Protein AF-A0A9E3AGA2-F1 (afdb_monomer)

Radius of gyration: 18.13 Å; Cα contacts (8 Å, |Δi|>4): 116; chains: 1; bounding box: 44×24×53 Å

pLDDT: mean 88.65, std 6.82, range [56.53, 96.62]

Structure (mmCIF, N/CA/C/O backbone):
data_AF-A0A9E3AGA2-F1
#
_entry.id   AF-A0A9E3AGA2-F1
#
loop_
_atom_site.group_PDB
_atom_site.id
_atom_site.type_symbol
_atom_site.label_atom_id
_atom_site.label_alt_id
_atom_site.label_comp_id
_atom_site.label_asym_id
_atom_site.label_entity_id
_atom_site.label_seq_id
_atom_site.pdbx_PDB_ins_code
_atom_site.Cartn_x
_atom_site.Cartn_y
_atom_site.Cartn_z
_atom_site.occupancy
_atom_site.B_iso_or_equiv
_atom_site.auth_seq_id
_atom_site.auth_comp_id
_atom_site.auth_asym_id
_atom_site.auth_atom_id
_atom_site.pdbx_PDB_model_num
ATOM 1 N N . MET A 1 1 ? -9.649 8.937 18.825 1.00 67.31 1 MET A N 1
ATOM 2 C CA . MET A 1 1 ? -11.057 8.967 18.354 1.00 67.31 1 MET A CA 1
ATOM 3 C C . MET A 1 1 ? -11.737 7.613 18.485 1.00 67.31 1 MET A C 1
ATOM 5 O O . MET A 1 1 ? -12.752 7.559 19.159 1.00 67.31 1 MET A O 1
ATOM 9 N N . LEU A 1 2 ? -11.178 6.536 17.920 1.00 73.56 2 LEU A N 1
ATOM 10 C CA . LEU A 1 2 ? -11.783 5.196 17.994 1.00 73.56 2 LEU A CA 1
ATOM 11 C C . LEU A 1 2 ? -11.930 4.683 19.445 1.00 73.56 2 LEU A C 1
ATOM 13 O O . LEU A 1 2 ? -12.992 4.211 19.816 1.00 73.56 2 LEU A O 1
ATOM 17 N N . LEU A 1 3 ? -10.921 4.927 20.294 1.00 72.75 3 LEU A N 1
ATOM 18 C CA . LEU A 1 3 ? -10.964 4.672 21.746 1.00 72.75 3 LEU A CA 1
ATOM 19 C C . LEU A 1 3 ? -12.011 5.507 22.512 1.00 72.75 3 LEU A C 1
ATOM 21 O O . LEU A 1 3 ? -12.478 5.087 23.559 1.00 72.75 3 LEU A O 1
ATOM 25 N N . LEU A 1 4 ? -12.362 6.699 22.013 1.00 72.25 4 LEU A N 1
ATOM 26 C CA . LEU A 1 4 ? -13.259 7.648 22.694 1.00 72.25 4 LEU A CA 1
ATOM 27 C C . LEU A 1 4 ? -14.731 7.465 22.295 1.00 72.25 4 LEU A C 1
ATOM 29 O O . LEU A 1 4 ? -15.614 7.966 22.984 1.00 72.25 4 LEU A O 1
ATOM 33 N N . ARG A 1 5 ? -14.998 6.822 21.149 1.00 75.88 5 ARG A N 1
ATOM 34 C CA . ARG A 1 5 ? -16.344 6.588 20.597 1.00 75.88 5 ARG A CA 1
ATOM 35 C C . ARG A 1 5 ? -16.412 5.217 19.907 1.00 75.88 5 ARG A C 1
ATOM 37 O O . ARG A 1 5 ? -16.470 5.171 18.672 1.00 75.88 5 ARG A O 1
ATOM 44 N N . PRO A 1 6 ? -16.393 4.114 20.676 1.00 72.00 6 PRO A N 1
ATOM 45 C CA . PRO A 1 6 ? -16.449 2.758 20.125 1.00 72.00 6 PRO A CA 1
ATOM 46 C C . PRO A 1 6 ? -17.715 2.514 19.287 1.00 72.00 6 PRO A C 1
ATOM 48 O O . PRO A 1 6 ? -17.651 1.814 18.279 1.00 72.00 6 PRO A O 1
ATOM 51 N N . ASP A 1 7 ? -18.822 3.192 19.603 1.00 75.00 7 ASP A N 1
ATOM 52 C CA . ASP A 1 7 ? -20.109 3.081 18.893 1.00 75.00 7 ASP A CA 1
ATOM 53 C C . ASP A 1 7 ? -20.025 3.473 17.407 1.00 75.00 7 ASP A C 1
ATOM 55 O O . ASP A 1 7 ? -20.846 3.060 16.591 1.00 75.00 7 ASP A O 1
ATOM 59 N N . ARG A 1 8 ? -19.018 4.276 17.028 1.00 80.94 8 ARG A N 1
ATOM 60 C CA . ARG A 1 8 ? -18.773 4.706 15.638 1.00 80.94 8 ARG A CA 1
ATOM 61 C C . ARG A 1 8 ? -17.582 4.002 14.986 1.00 80.94 8 ARG A C 1
ATOM 63 O O . ARG A 1 8 ? -17.116 4.448 13.935 1.00 80.94 8 ARG A O 1
ATOM 70 N N . SER A 1 9 ? -17.082 2.919 15.583 1.00 78.81 9 SER A N 1
ATOM 71 C CA . SER A 1 9 ? -15.885 2.203 15.120 1.00 78.81 9 SER A CA 1
ATOM 72 C C . SER A 1 9 ? -15.982 1.766 13.651 1.00 78.81 9 SER A C 1
ATOM 74 O O . SER A 1 9 ? -15.051 2.003 12.877 1.00 78.81 9 SER A O 1
ATOM 76 N N . PHE A 1 10 ? -17.134 1.239 13.220 1.00 79.56 10 PHE A N 1
ATOM 77 C CA . PHE A 1 10 ? -17.350 0.827 11.828 1.00 79.56 10 PHE A CA 1
ATOM 78 C C . PHE A 1 10 ? -17.287 1.997 10.839 1.00 79.56 10 PHE A C 1
ATOM 80 O O . PHE A 1 10 ? -16.566 1.922 9.844 1.00 79.56 10 PHE A O 1
ATOM 87 N N . SER A 1 11 ? -17.981 3.104 11.119 1.00 85.62 11 SER A N 1
ATOM 88 C CA . SER A 1 11 ? -17.980 4.277 10.234 1.00 85.62 11 SER A CA 1
ATOM 89 C C . SER A 1 11 ? -16.599 4.928 10.150 1.00 85.62 11 SER A C 1
ATOM 91 O O . SER A 1 11 ? -16.165 5.313 9.066 1.00 85.62 11 SER A O 1
ATOM 93 N N . LEU A 1 12 ? -15.880 5.021 11.274 1.00 87.12 12 LEU A N 1
ATOM 94 C CA . LEU A 1 12 ? -14.517 5.560 11.301 1.00 87.12 12 LEU A CA 1
ATOM 95 C C . LEU A 1 12 ? -13.548 4.672 10.513 1.00 87.12 12 LEU A C 1
ATOM 97 O O . LEU A 1 12 ? -12.766 5.184 9.714 1.00 87.12 12 LEU A O 1
ATOM 101 N N . THR A 1 13 ? -13.642 3.351 10.685 1.00 87.94 13 THR A N 1
ATOM 102 C CA . THR A 1 13 ? -12.850 2.378 9.919 1.00 87.94 13 THR A CA 1
ATOM 103 C C . THR A 1 13 ? -13.102 2.520 8.421 1.00 87.94 13 THR A C 1
ATOM 105 O O . THR A 1 13 ? -12.146 2.626 7.655 1.00 87.94 13 THR A O 1
A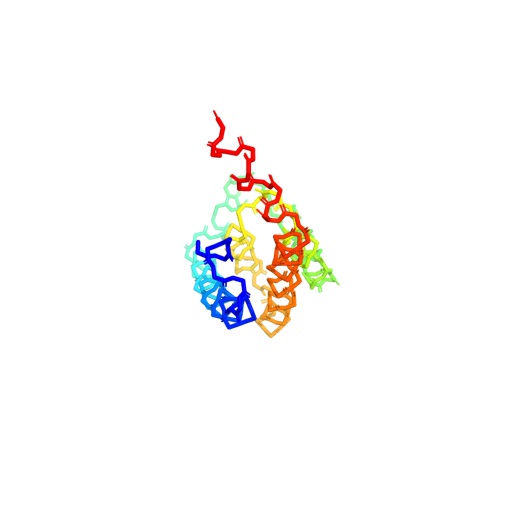TOM 108 N N . ALA A 1 14 ? -14.366 2.614 7.998 1.00 88.94 14 ALA A N 1
ATOM 109 C CA . ALA A 1 14 ? -14.724 2.782 6.591 1.00 88.94 14 ALA A CA 1
ATOM 110 C C . ALA A 1 14 ? -14.146 4.076 5.988 1.00 88.94 14 ALA A C 1
ATOM 112 O O . ALA A 1 14 ? -13.529 4.040 4.923 1.00 88.94 14 ALA A O 1
ATOM 113 N N . ILE A 1 15 ? -14.267 5.209 6.690 1.00 91.81 15 ILE A N 1
ATOM 114 C CA . ILE A 1 15 ? -13.694 6.490 6.244 1.00 91.81 15 ILE A CA 1
ATOM 115 C C . ILE A 1 15 ? -12.168 6.385 6.121 1.00 91.81 15 ILE A C 1
ATOM 117 O O . ILE A 1 15 ? -11.598 6.831 5.124 1.00 91.81 15 ILE A O 1
ATOM 121 N N . CYS A 1 16 ? -11.499 5.763 7.097 1.00 91.38 16 CYS A N 1
ATOM 122 C CA . CYS A 1 16 ? -10.053 5.550 7.054 1.00 91.38 16 CYS A CA 1
ATOM 123 C C . CYS A 1 16 ? -9.629 4.670 5.876 1.00 91.38 16 CYS A C 1
ATOM 125 O O . CYS A 1 16 ? -8.631 4.983 5.226 1.00 91.38 16 CYS A O 1
ATOM 127 N N . VAL A 1 17 ? -10.372 3.602 5.576 1.00 93.12 17 VAL A N 1
ATOM 128 C CA . VAL A 1 17 ? -10.105 2.738 4.419 1.00 93.12 17 VAL A CA 1
ATOM 129 C C . VAL A 1 17 ? -10.206 3.534 3.126 1.00 93.12 17 VAL A C 1
ATOM 131 O O . VAL A 1 17 ? -9.266 3.497 2.331 1.00 93.12 17 VAL A O 1
ATOM 134 N N . VAL A 1 18 ? -11.289 4.291 2.934 1.00 94.56 18 VAL A N 1
ATOM 135 C CA . VAL A 1 18 ? -11.497 5.091 1.717 1.00 94.56 18 VAL A CA 1
ATOM 136 C C . VAL A 1 18 ? -10.407 6.150 1.583 1.00 94.56 18 VAL A C 1
ATOM 138 O O . VAL A 1 18 ? -9.676 6.150 0.596 1.00 94.56 18 VAL A O 1
ATOM 141 N N . ALA A 1 19 ? -10.213 6.993 2.600 1.00 94.00 19 ALA A N 1
ATOM 142 C CA . ALA A 1 19 ? -9.211 8.057 2.564 1.00 94.00 19 ALA A CA 1
ATOM 143 C C . ALA A 1 19 ? -7.788 7.508 2.359 1.00 94.00 19 ALA A C 1
ATOM 145 O O . ALA A 1 19 ? -7.002 8.051 1.579 1.00 94.00 19 ALA A O 1
ATOM 146 N N . SER A 1 20 ? -7.453 6.398 3.025 1.00 93.88 20 SER A N 1
ATOM 147 C CA . SER A 1 20 ? -6.148 5.757 2.878 1.00 93.88 20 SER A CA 1
ATOM 148 C C . SER A 1 20 ? -5.953 5.139 1.497 1.00 93.88 20 SER A C 1
ATOM 150 O O . SER A 1 20 ? -4.835 5.194 0.987 1.00 93.88 20 SER A O 1
ATOM 152 N N . SER A 1 21 ? -6.989 4.530 0.919 1.00 94.38 21 SER A N 1
ATOM 153 C CA . SER A 1 21 ? -6.910 3.895 -0.402 1.00 94.38 21 SER A CA 1
ATOM 154 C C . SER A 1 21 ? -6.794 4.951 -1.497 1.00 94.38 21 SER A C 1
ATOM 156 O O . SER A 1 21 ? -5.932 4.835 -2.363 1.00 94.38 21 SER A O 1
ATOM 158 N N . THR A 1 22 ? -7.547 6.050 -1.397 1.00 95.44 22 THR A N 1
ATOM 159 C CA . THR A 1 22 ? -7.412 7.196 -2.308 1.00 95.44 22 THR A CA 1
ATOM 160 C C . THR A 1 22 ? -6.007 7.796 -2.247 1.00 95.44 22 THR A C 1
ATOM 162 O O . THR A 1 22 ? -5.384 8.024 -3.281 1.00 95.44 22 THR A O 1
ATOM 165 N N . GLY A 1 23 ? -5.447 7.980 -1.047 1.00 94.25 23 GLY A N 1
ATOM 166 C CA . GLY A 1 23 ? -4.066 8.450 -0.902 1.00 94.25 23 GLY A CA 1
ATOM 167 C C . GLY A 1 23 ? -3.023 7.490 -1.493 1.00 94.25 23 GLY A C 1
ATOM 168 O O . GLY A 1 23 ? -1.980 7.932 -1.970 1.00 94.25 23 GLY A O 1
ATOM 169 N N . ALA A 1 24 ? -3.294 6.183 -1.494 1.00 94.88 24 ALA A N 1
ATOM 1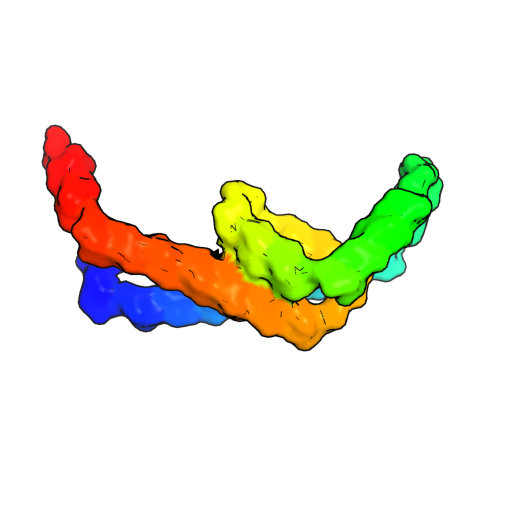70 C CA . ALA A 1 24 ? -2.422 5.196 -2.122 1.00 94.88 24 ALA A CA 1
ATOM 171 C C . ALA A 1 24 ? -2.481 5.254 -3.653 1.00 94.88 24 ALA A C 1
ATOM 173 O O . ALA A 1 24 ? -1.439 5.147 -4.290 1.00 94.88 24 ALA A O 1
ATOM 174 N N . LEU A 1 25 ? -3.656 5.501 -4.241 1.00 96.25 25 LEU A N 1
ATOM 175 C CA . LEU A 1 25 ? -3.789 5.736 -5.684 1.00 96.25 25 LEU A CA 1
ATOM 176 C C . LEU A 1 25 ? -2.993 6.968 -6.130 1.00 96.25 25 LEU A C 1
ATOM 178 O O . LEU A 1 25 ? -2.314 6.927 -7.154 1.00 96.25 25 LEU A O 1
ATOM 182 N N . VAL A 1 26 ? -3.001 8.035 -5.326 1.00 96.62 26 VAL A N 1
ATOM 183 C CA . VAL A 1 26 ? -2.149 9.209 -5.572 1.00 96.62 26 VAL A CA 1
ATOM 184 C C . VAL A 1 26 ? -0.666 8.827 -5.514 1.00 96.62 26 VAL A C 1
ATOM 186 O O . VAL A 1 26 ? 0.094 9.190 -6.407 1.00 96.62 26 VAL A O 1
ATOM 189 N N . GLY A 1 27 ? -0.251 8.047 -4.510 1.00 95.62 27 GLY A N 1
ATOM 190 C CA . GLY A 1 27 ? 1.122 7.539 -4.408 1.00 95.62 27 GLY A CA 1
ATOM 191 C C . GLY A 1 27 ? 1.547 6.688 -5.610 1.00 95.62 27 GLY A C 1
ATOM 192 O O . GLY A 1 27 ? 2.641 6.881 -6.135 1.00 95.62 27 GLY A O 1
ATOM 193 N N . TYR A 1 28 ? 0.665 5.805 -6.085 1.00 96.44 28 TYR A N 1
ATOM 194 C CA . TYR A 1 28 ? 0.871 5.031 -7.311 1.00 96.44 28 TYR A CA 1
ATOM 195 C C . TYR A 1 28 ? 1.091 5.953 -8.515 1.00 96.44 28 TYR A C 1
ATOM 197 O O . TYR A 1 28 ? 2.061 5.785 -9.253 1.00 96.44 28 TYR A O 1
ATOM 205 N N . GLY A 1 29 ? 0.242 6.973 -8.679 1.00 95.50 29 GLY A N 1
ATOM 206 C CA . GLY A 1 29 ? 0.379 7.953 -9.757 1.00 95.50 29 GLY A CA 1
ATOM 207 C C . GLY A 1 29 ? 1.723 8.684 -9.721 1.00 95.50 29 GLY A C 1
ATOM 208 O O . GLY A 1 29 ? 2.386 8.798 -10.750 1.00 95.50 29 GLY A O 1
ATOM 209 N N . ILE A 1 30 ? 2.171 9.103 -8.532 1.00 95.25 30 ILE A N 1
ATOM 210 C CA . ILE A 1 30 ? 3.485 9.739 -8.348 1.00 95.25 30 ILE A CA 1
ATOM 211 C C . ILE A 1 30 ? 4.609 8.800 -8.797 1.00 95.25 30 ILE A C 1
ATOM 213 O O . ILE A 1 30 ? 5.485 9.217 -9.551 1.00 95.25 30 ILE A O 1
ATOM 217 N N . GLY A 1 31 ? 4.580 7.535 -8.369 1.00 94.25 31 GLY A N 1
ATOM 218 C CA . GLY A 1 31 ? 5.589 6.550 -8.761 1.00 94.25 31 GLY A CA 1
ATOM 219 C C . GLY A 1 31 ? 5.615 6.289 -10.265 1.00 94.25 31 GLY A C 1
ATOM 220 O O . GLY A 1 31 ? 6.688 6.222 -10.861 1.00 94.25 31 GLY A O 1
ATOM 221 N N . HIS A 1 32 ? 4.440 6.205 -10.887 1.00 94.31 32 HIS A N 1
ATOM 222 C CA . HIS A 1 32 ? 4.314 5.968 -12.321 1.00 94.31 32 HIS A CA 1
ATOM 223 C C . HIS A 1 32 ? 4.872 7.134 -13.152 1.00 94.31 32 HIS A C 1
ATOM 225 O O . HIS A 1 32 ? 5.660 6.924 -14.074 1.00 94.31 32 HIS A O 1
ATOM 231 N N . VAL A 1 33 ? 4.537 8.375 -12.781 1.00 93.94 33 VAL A N 1
ATOM 232 C CA . VAL A 1 33 ? 5.066 9.580 -13.445 1.00 93.94 33 VAL A CA 1
ATOM 233 C C . VAL A 1 33 ? 6.572 9.724 -13.216 1.00 93.94 33 VAL A C 1
ATOM 235 O O . VAL A 1 33 ? 7.312 10.020 -14.152 1.00 93.94 33 VAL A O 1
ATOM 238 N N . ALA A 1 34 ? 7.048 9.479 -11.992 1.00 91.56 34 ALA A N 1
ATOM 239 C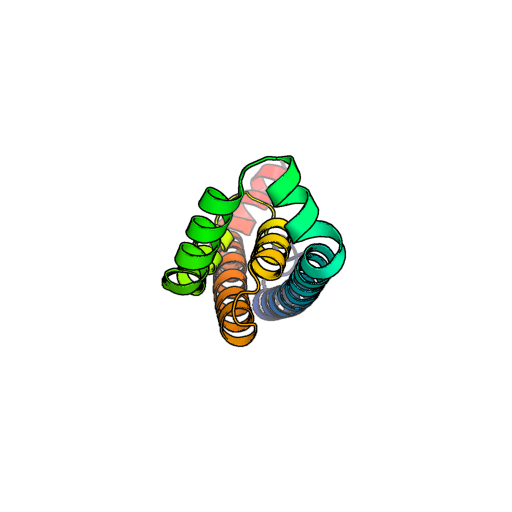 CA . ALA A 1 34 ? 8.473 9.534 -11.676 1.00 91.56 34 ALA A CA 1
ATOM 240 C C . ALA A 1 34 ? 9.279 8.503 -12.480 1.00 91.56 34 ALA A C 1
ATOM 242 O O . ALA A 1 34 ? 10.374 8.815 -12.952 1.00 91.56 34 ALA A O 1
ATOM 243 N N . TRP A 1 35 ? 8.726 7.301 -12.681 1.00 91.38 35 TRP A N 1
ATOM 244 C CA . TRP A 1 35 ? 9.346 6.282 -13.522 1.00 91.38 35 TRP A CA 1
ATOM 245 C C . TRP A 1 35 ? 9.470 6.737 -14.977 1.00 91.38 35 TRP A C 1
ATOM 247 O O . TRP A 1 35 ? 10.559 6.652 -15.539 1.00 91.38 35 TRP A O 1
ATOM 257 N N . ALA A 1 36 ? 8.402 7.288 -15.558 1.00 87.56 36 ALA A N 1
ATOM 258 C CA . ALA A 1 36 ? 8.425 7.792 -16.931 1.00 87.56 36 ALA A CA 1
ATOM 259 C C . ALA A 1 36 ? 9.421 8.953 -17.132 1.00 87.56 36 ALA A C 1
ATOM 261 O O . ALA A 1 36 ? 10.005 9.085 -18.203 1.00 87.56 36 ALA A O 1
ATOM 262 N N . ALA A 1 37 ? 9.629 9.792 -16.113 1.00 88.56 37 ALA A N 1
ATOM 263 C CA . ALA A 1 37 ? 10.521 10.948 -16.208 1.00 88.56 37 ALA A CA 1
ATOM 264 C C . ALA A 1 37 ? 12.004 10.612 -15.959 1.00 88.56 37 ALA A C 1
ATOM 266 O O . ALA A 1 37 ? 12.883 11.161 -16.624 1.00 88.56 37 ALA A O 1
ATOM 267 N N . LEU A 1 38 ? 12.294 9.766 -14.964 1.00 87.88 38 LEU A N 1
ATOM 268 C CA . LEU A 1 38 ? 13.653 9.570 -14.430 1.00 87.88 38 LEU A CA 1
ATOM 269 C C . LEU A 1 38 ? 14.032 8.098 -14.219 1.00 87.88 38 LEU A C 1
ATOM 271 O O . LEU A 1 38 ? 15.201 7.804 -13.980 1.00 87.88 38 LEU A O 1
ATOM 275 N N . GLY A 1 39 ? 13.069 7.181 -14.279 1.00 83.56 39 GLY A N 1
ATOM 276 C CA . GLY A 1 39 ? 13.223 5.796 -13.841 1.00 83.56 39 GLY A CA 1
ATOM 277 C C . GLY A 1 39 ? 14.286 5.015 -14.602 1.00 83.56 39 GLY A C 1
ATOM 278 O O . GLY A 1 39 ? 15.211 4.486 -13.988 1.00 83.56 39 GLY A O 1
ATOM 279 N N . GLU A 1 40 ? 14.184 4.994 -15.932 1.00 82.50 40 GLU A N 1
ATOM 280 C CA . GLU A 1 40 ? 15.123 4.265 -16.798 1.00 82.50 40 GLU A CA 1
ATOM 281 C C . GLU A 1 40 ? 16.552 4.793 -16.637 1.00 82.50 40 GLU A C 1
ATOM 283 O O . GLU A 1 40 ? 17.466 4.030 -16.333 1.00 82.50 40 GLU A O 1
ATOM 288 N N . ARG A 1 41 ? 16.723 6.121 -16.685 1.00 84.94 41 ARG A N 1
ATOM 289 C CA . ARG A 1 41 ? 18.029 6.776 -16.511 1.00 84.94 41 ARG A CA 1
ATOM 290 C C . ARG A 1 41 ? 18.668 6.462 -15.160 1.00 84.94 41 ARG A C 1
ATOM 292 O O . ARG A 1 41 ? 19.870 6.229 -15.098 1.00 84.94 41 ARG A O 1
ATOM 299 N N . LEU A 1 42 ? 17.887 6.457 -14.077 1.00 86.25 42 LEU A N 1
ATOM 300 C CA . LEU A 1 42 ? 18.398 6.133 -12.744 1.00 86.25 42 LEU A CA 1
ATOM 301 C C . LEU A 1 42 ? 18.841 4.670 -12.665 1.00 86.25 42 LEU A C 1
ATOM 303 O O . LEU A 1 42 ? 19.941 4.386 -12.199 1.00 86.25 42 LEU A O 1
ATOM 307 N N . VAL A 1 43 ? 18.017 3.736 -13.133 1.00 86.75 43 VAL A N 1
ATOM 308 C CA . VAL A 1 43 ? 18.333 2.303 -13.047 1.00 86.75 43 VAL A CA 1
ATOM 309 C C . VAL A 1 43 ? 19.552 1.938 -13.900 1.00 86.75 43 VAL A C 1
ATOM 311 O O . VAL A 1 43 ? 20.386 1.145 -13.453 1.00 86.75 43 VAL A O 1
ATOM 314 N N . GLU A 1 44 ? 19.696 2.556 -15.072 1.00 85.31 44 GLU A N 1
ATOM 315 C CA . GLU A 1 44 ? 20.878 2.419 -15.927 1.00 85.31 44 GLU A CA 1
ATOM 316 C C . GLU A 1 44 ? 22.128 3.024 -15.281 1.00 85.31 44 GLU A C 1
ATOM 318 O O . GLU A 1 44 ? 23.161 2.357 -15.225 1.00 85.31 44 GLU A O 1
ATOM 323 N N . MET A 1 45 ? 22.039 4.236 -14.715 1.00 87.94 45 MET A N 1
ATOM 324 C CA . MET A 1 45 ? 23.167 4.872 -14.018 1.00 87.94 45 MET A CA 1
ATOM 325 C C . MET A 1 45 ? 23.699 4.034 -12.850 1.00 87.94 45 MET A C 1
ATOM 327 O O . MET A 1 45 ? 24.906 3.994 -12.624 1.00 87.94 45 MET A O 1
ATOM 331 N N . TYR A 1 46 ? 22.814 3.368 -12.106 1.00 87.06 46 TYR A N 1
ATOM 332 C CA . TYR A 1 46 ? 23.202 2.490 -10.999 1.00 87.06 46 TYR A CA 1
ATOM 333 C C . TYR A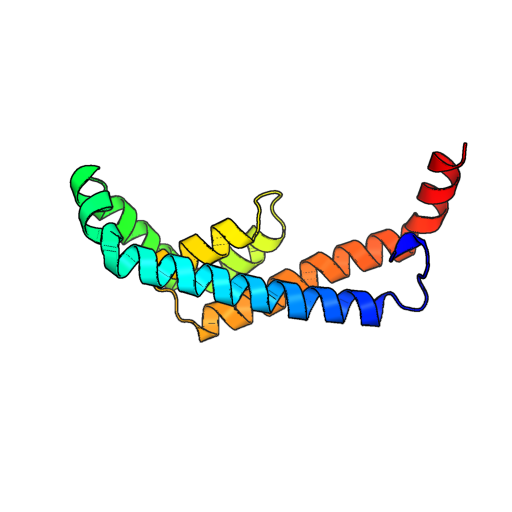 1 46 ? 23.594 1.069 -11.450 1.00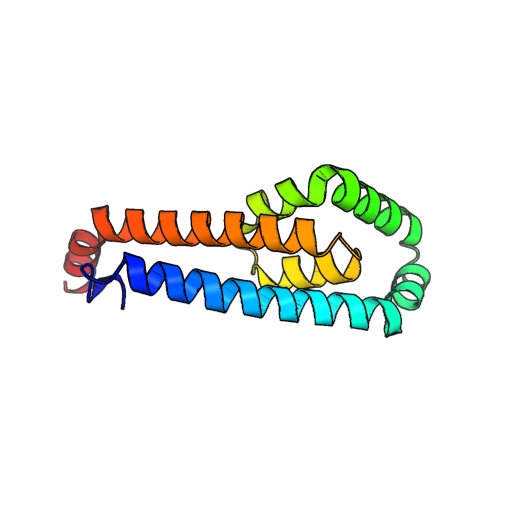 87.06 46 TYR A C 1
ATOM 335 O O . TYR A 1 46 ? 24.011 0.265 -10.613 1.00 87.06 46 TYR A O 1
ATOM 343 N N . GLY A 1 47 ? 23.459 0.738 -12.741 1.00 87.38 47 GLY A N 1
ATOM 344 C CA . GLY A 1 47 ? 23.754 -0.593 -13.278 1.00 87.38 47 GLY A CA 1
ATOM 345 C C . GLY A 1 47 ? 22.843 -1.695 -12.723 1.00 87.38 47 GLY A C 1
ATOM 346 O O . GLY A 1 47 ? 23.275 -2.834 -12.580 1.00 87.38 47 GLY A O 1
ATOM 347 N N . GLN A 1 48 ? 21.600 -1.362 -12.352 1.00 88.31 48 GLN A N 1
ATOM 348 C CA . GLN A 1 48 ? 20.658 -2.274 -11.678 1.00 88.31 48 GLN A CA 1
ATOM 349 C C . GLN A 1 48 ? 19.488 -2.725 -12.566 1.00 88.31 48 GLN A C 1
ATOM 351 O O . GLN A 1 48 ? 18.461 -3.175 -12.054 1.00 88.31 48 GLN A O 1
ATOM 356 N N . ALA A 1 49 ? 19.630 -2.621 -13.890 1.00 86.44 49 ALA A N 1
ATOM 357 C CA . ALA A 1 49 ? 18.584 -2.974 -14.853 1.00 86.44 49 ALA A CA 1
ATOM 358 C C . ALA A 1 49 ? 18.051 -4.403 -14.658 1.00 86.44 49 ALA A C 1
ATOM 360 O O . ALA A 1 49 ? 16.839 -4.601 -14.568 1.00 86.44 49 ALA A O 1
ATOM 361 N N . ASP A 1 50 ? 18.941 -5.380 -14.474 1.00 88.38 50 ASP A N 1
ATOM 362 C CA . ASP A 1 50 ? 18.558 -6.786 -14.289 1.00 88.38 50 ASP A CA 1
ATOM 363 C C . ASP A 1 50 ? 17.776 -7.021 -12.990 1.00 88.38 50 ASP A C 1
ATOM 365 O O . ASP A 1 50 ? 16.785 -7.755 -12.958 1.00 88.38 50 ASP A O 1
ATOM 369 N N . ASN A 1 51 ? 18.191 -6.369 -11.900 1.00 88.75 51 ASN A N 1
ATOM 370 C CA . ASN A 1 51 ? 17.501 -6.472 -10.615 1.00 88.75 51 ASN A CA 1
ATOM 371 C C . ASN A 1 51 ? 16.127 -5.798 -10.661 1.00 88.75 51 ASN A C 1
ATOM 373 O O . ASN A 1 51 ? 15.176 -6.296 -10.054 1.00 88.75 51 ASN A O 1
ATOM 377 N N . PHE A 1 52 ? 15.993 -4.713 -11.423 1.00 88.94 52 PHE A N 1
ATOM 378 C CA . PHE A 1 52 ? 14.705 -4.072 -11.649 1.00 88.94 52 PHE A CA 1
ATOM 379 C C . PHE A 1 52 ? 13.762 -4.934 -12.503 1.00 88.94 52 PHE A C 1
ATOM 381 O O . PHE A 1 52 ? 12.578 -5.044 -12.183 1.00 88.94 52 PHE A O 1
ATOM 388 N N . LEU A 1 53 ? 14.278 -5.605 -13.536 1.00 89.25 53 LEU A N 1
ATOM 389 C CA . LEU A 1 53 ? 13.527 -6.581 -14.336 1.00 89.25 53 LEU A CA 1
ATOM 390 C C . LEU A 1 53 ? 12.986 -7.728 -13.475 1.00 89.25 53 LEU A C 1
ATOM 392 O O . LEU A 1 53 ? 11.795 -8.032 -13.536 1.00 89.25 53 LEU A O 1
ATOM 396 N N . ARG A 1 54 ? 13.825 -8.302 -12.604 1.00 91.88 54 ARG A N 1
ATOM 397 C CA . ARG A 1 54 ? 13.392 -9.322 -11.631 1.00 91.88 54 ARG A CA 1
ATOM 398 C C . ARG A 1 54 ? 12.326 -8.795 -10.676 1.00 91.88 54 ARG A C 1
ATOM 400 O O . ARG A 1 54 ? 11.365 -9.499 -10.378 1.00 91.88 54 ARG A O 1
ATOM 407 N N . TYR A 1 55 ? 12.480 -7.561 -10.196 1.00 89.31 55 TYR A N 1
ATOM 408 C CA . TYR A 1 55 ? 11.470 -6.921 -9.357 1.00 89.31 55 TYR A CA 1
ATOM 409 C C . TYR A 1 55 ? 10.135 -6.768 -10.096 1.00 89.31 55 TYR A C 1
ATOM 411 O O . TYR A 1 55 ? 9.093 -7.085 -9.524 1.00 89.31 55 TYR A O 1
ATOM 419 N N . ARG A 1 56 ? 10.149 -6.346 -11.367 1.00 90.81 56 ARG A N 1
ATOM 420 C CA . ARG A 1 56 ? 8.933 -6.257 -12.185 1.00 90.81 56 ARG A CA 1
ATOM 421 C C . ARG A 1 56 ? 8.257 -7.609 -12.378 1.00 90.81 56 ARG A C 1
ATOM 423 O O . ARG A 1 56 ? 7.059 -7.685 -12.144 1.00 90.81 56 ARG A O 1
ATOM 430 N N . GLN A 1 57 ? 9.014 -8.658 -12.698 1.00 93.19 57 GLN A N 1
ATOM 431 C CA . GLN A 1 57 ? 8.477 -10.021 -12.805 1.00 93.19 57 GLN A CA 1
ATOM 432 C C . GLN A 1 57 ? 7.826 -10.476 -11.492 1.00 93.19 57 GLN A C 1
ATOM 434 O O . GLN A 1 57 ? 6.701 -10.960 -11.482 1.00 93.19 57 GLN A O 1
ATOM 439 N N . LEU A 1 58 ? 8.480 -10.224 -10.354 1.00 92.81 58 LEU A N 1
ATOM 440 C CA . LEU A 1 58 ? 7.918 -10.554 -9.044 1.00 92.81 58 LEU A CA 1
ATOM 441 C C . LEU A 1 58 ? 6.599 -9.808 -8.773 1.00 92.81 58 LEU A C 1
ATOM 443 O O . LEU A 1 58 ? 5.675 -10.367 -8.185 1.00 92.81 58 LEU A O 1
ATOM 447 N N . VAL A 1 59 ? 6.508 -8.538 -9.169 1.00 91.31 59 VAL A N 1
ATOM 448 C CA . VAL A 1 59 ? 5.283 -7.738 -9.027 1.00 91.31 59 VAL A CA 1
ATOM 449 C C . VAL A 1 59 ? 4.193 -8.197 -9.998 1.00 91.31 59 VAL A C 1
ATOM 451 O O . VAL A 1 59 ? 3.017 -8.142 -9.647 1.00 91.31 59 VAL A O 1
ATOM 454 N N . GLU A 1 60 ? 4.558 -8.666 -11.185 1.00 91.06 60 GLU A N 1
ATOM 455 C CA . GLU A 1 60 ? 3.623 -9.221 -12.163 1.00 91.06 60 GLU A CA 1
ATOM 456 C C . GLU A 1 60 ? 3.005 -10.533 -11.658 1.00 91.06 60 GLU A C 1
ATOM 458 O O . GLU A 1 60 ? 1.780 -10.661 -11.631 1.00 91.06 60 GLU A O 1
ATOM 463 N N . ASP A 1 61 ? 3.832 -11.437 -11.132 1.00 92.06 61 ASP A N 1
ATOM 464 C CA . ASP A 1 61 ? 3.395 -12.747 -10.639 1.00 92.06 61 ASP A CA 1
ATOM 465 C C . ASP A 1 61 ? 2.693 -12.667 -9.271 1.00 92.06 61 ASP A C 1
ATOM 467 O O . ASP A 1 61 ? 1.668 -13.311 -9.030 1.00 92.06 61 ASP A O 1
ATOM 471 N N . TRP A 1 62 ? 3.242 -11.874 -8.344 1.00 93.56 62 TRP A N 1
ATOM 472 C CA . TRP A 1 62 ? 2.860 -11.885 -6.925 1.00 93.56 62 TRP A CA 1
ATOM 473 C C . TRP A 1 62 ? 2.368 -10.538 -6.394 1.00 93.56 62 TRP A C 1
ATOM 475 O O . TRP A 1 62 ? 2.094 -10.420 -5.196 1.00 93.56 62 TRP A O 1
ATOM 485 N N . GLY A 1 63 ? 2.224 -9.512 -7.236 1.00 89.56 63 GLY A N 1
ATOM 486 C CA . GLY A 1 63 ? 1.968 -8.136 -6.795 1.00 89.56 63 GLY A CA 1
ATOM 487 C C . GLY A 1 63 ? 0.771 -7.984 -5.855 1.00 89.56 63 GLY A C 1
ATOM 488 O O . GLY A 1 63 ? 0.856 -7.250 -4.869 1.00 89.56 63 GLY A O 1
ATOM 489 N N . LEU A 1 64 ? -0.320 -8.721 -6.099 1.00 92.25 64 LEU A N 1
ATOM 490 C CA . LEU A 1 64 ? -1.497 -8.721 -5.222 1.00 92.25 64 LEU A CA 1
ATOM 491 C C . LEU A 1 64 ? -1.139 -9.169 -3.798 1.00 92.25 64 LEU A C 1
ATOM 493 O O . LEU A 1 64 ? -1.428 -8.470 -2.825 1.00 92.25 64 LEU A O 1
ATOM 497 N N . TRP A 1 65 ? -0.466 -10.313 -3.678 1.00 93.19 65 TRP A N 1
ATOM 498 C CA . TRP A 1 65 ? -0.069 -10.888 -2.394 1.00 93.19 65 TRP A CA 1
ATOM 499 C C . TRP A 1 65 ? 0.984 -10.041 -1.690 1.00 93.19 65 TRP A C 1
ATOM 501 O O . TRP A 1 65 ? 0.905 -9.850 -0.476 1.00 93.19 65 TRP A O 1
ATOM 511 N N . ILE A 1 66 ? 1.926 -9.472 -2.448 1.00 92.38 66 ILE A N 1
ATOM 512 C CA . ILE A 1 66 ? 2.958 -8.578 -1.918 1.00 92.38 66 ILE A CA 1
ATOM 513 C C . ILE A 1 66 ? 2.312 -7.360 -1.257 1.00 92.38 66 ILE A C 1
ATOM 515 O O . ILE A 1 66 ? 2.665 -7.030 -0.127 1.00 92.38 66 ILE A O 1
ATOM 519 N N . ILE A 1 67 ? 1.348 -6.709 -1.912 1.00 93.38 67 ILE A N 1
ATOM 520 C CA . ILE A 1 67 ? 0.680 -5.523 -1.355 1.00 93.38 67 ILE A CA 1
ATOM 521 C C . ILE A 1 67 ? -0.123 -5.873 -0.105 1.00 93.38 67 ILE A C 1
ATOM 523 O O . ILE A 1 67 ? -0.045 -5.150 0.894 1.00 93.38 67 ILE A O 1
ATOM 527 N N . ILE A 1 68 ? -0.863 -6.983 -0.130 1.00 92.19 68 ILE A N 1
ATOM 528 C CA . ILE A 1 68 ? -1.635 -7.430 1.034 1.00 92.19 68 ILE A CA 1
ATOM 529 C C . ILE A 1 68 ? -0.691 -7.722 2.204 1.00 92.19 68 ILE A C 1
ATOM 531 O O . ILE A 1 68 ? -0.868 -7.149 3.275 1.00 92.19 68 ILE A O 1
ATOM 535 N N . ALA A 1 69 ? 0.358 -8.522 2.004 1.00 92.19 69 ALA A N 1
ATOM 536 C CA . ALA A 1 69 ? 1.321 -8.853 3.054 1.00 92.19 69 ALA A CA 1
ATOM 537 C C . ALA A 1 69 ? 2.028 -7.603 3.600 1.00 92.19 69 ALA A C 1
ATOM 539 O O . ALA A 1 69 ? 2.141 -7.410 4.812 1.00 92.19 69 ALA A O 1
ATOM 540 N N . LYS A 1 70 ? 2.458 -6.702 2.711 1.00 90.12 70 LYS A N 1
ATOM 541 C CA . LYS A 1 70 ? 3.129 -5.456 3.094 1.00 90.12 70 LYS A CA 1
ATOM 542 C C . LYS A 1 70 ? 2.204 -4.480 3.822 1.00 90.12 70 LYS A C 1
ATOM 544 O O . LYS A 1 70 ? 2.703 -3.688 4.620 1.00 90.12 70 LYS A O 1
ATOM 549 N N . SER A 1 71 ? 0.886 -4.575 3.638 1.00 87.12 71 SER A N 1
ATOM 550 C CA . SER A 1 71 ? -0.096 -3.758 4.370 1.00 87.12 71 SER A CA 1
ATOM 551 C C . SER A 1 71 ? -0.075 -3.981 5.884 1.00 87.12 71 SER A C 1
ATOM 553 O O . SER A 1 71 ? -0.522 -3.097 6.613 1.00 87.12 71 SER A O 1
ATOM 555 N N . PHE A 1 72 ? 0.459 -5.116 6.349 1.00 87.75 72 PHE A N 1
ATOM 556 C CA . PHE A 1 72 ? 0.613 -5.441 7.773 1.00 87.75 72 PHE A CA 1
ATOM 557 C C . PHE A 1 72 ? 2.019 -5.175 8.317 1.00 87.75 72 PHE A C 1
ATOM 559 O O . PHE A 1 72 ? 2.258 -5.322 9.512 1.00 87.75 72 PHE A O 1
ATOM 566 N N . THR A 1 73 ? 2.968 -4.805 7.458 1.00 88.50 73 THR A N 1
ATOM 567 C CA . THR A 1 73 ? 4.330 -4.493 7.901 1.00 88.50 73 THR A CA 1
ATOM 568 C C . THR A 1 73 ? 4.395 -3.077 8.481 1.00 88.50 73 THR A C 1
ATOM 570 O O . THR A 1 73 ? 3.636 -2.211 8.047 1.00 88.50 73 THR A O 1
ATOM 573 N N . PRO A 1 74 ? 5.333 -2.785 9.403 1.00 82.75 74 PRO A N 1
ATOM 574 C CA . PRO A 1 74 ? 5.527 -1.436 9.951 1.00 82.75 74 PRO A CA 1
ATOM 575 C C . PRO A 1 74 ? 6.081 -0.426 8.924 1.00 82.75 74 PRO A C 1
ATOM 577 O O . PRO A 1 74 ? 6.367 0.720 9.265 1.00 82.75 74 PRO A O 1
ATOM 580 N N . ILE A 1 75 ? 6.244 -0.832 7.661 1.00 86.88 75 ILE A N 1
ATOM 581 C CA . ILE A 1 75 ? 6.700 0.028 6.571 1.00 86.88 75 ILE A CA 1
ATOM 582 C C . ILE A 1 75 ? 5.548 0.961 6.163 1.00 86.88 75 ILE A C 1
ATOM 584 O O . ILE A 1 75 ? 4.418 0.496 5.982 1.00 86.88 75 ILE A O 1
ATOM 588 N N . PRO A 1 76 ? 5.788 2.270 5.953 1.00 89.31 76 PRO A N 1
ATOM 589 C CA . PRO A 1 76 ? 4.720 3.173 5.550 1.00 89.31 76 PRO A CA 1
ATOM 590 C C . PRO A 1 76 ? 4.131 2.763 4.193 1.00 89.31 76 PRO A C 1
ATOM 592 O O . PRO A 1 76 ? 4.815 2.769 3.170 1.00 89.31 76 PRO A O 1
ATOM 595 N N . PHE A 1 77 ? 2.829 2.467 4.174 1.00 91.50 77 PHE A N 1
ATOM 596 C CA . PHE A 1 77 ? 2.126 1.921 3.004 1.00 91.50 77 PHE A CA 1
ATOM 597 C C . PHE A 1 77 ? 2.273 2.763 1.723 1.00 91.50 77 PHE A C 1
ATOM 599 O O . PHE A 1 77 ? 2.276 2.238 0.614 1.00 91.50 77 PHE A O 1
ATOM 606 N N . LYS A 1 78 ? 2.450 4.082 1.862 1.00 93.06 78 LYS A N 1
ATOM 607 C CA . LYS A 1 78 ? 2.635 4.987 0.720 1.00 93.06 78 LYS A CA 1
ATOM 608 C C . LYS A 1 78 ? 3.928 4.714 -0.058 1.00 93.06 78 LYS A C 1
ATOM 610 O O . LYS A 1 78 ? 3.922 4.880 -1.270 1.00 93.06 78 LYS A O 1
ATOM 615 N N . PHE A 1 79 ? 5.000 4.252 0.595 1.00 92.81 79 PHE A N 1
ATOM 616 C CA . PHE A 1 79 ? 6.222 3.852 -0.115 1.00 92.81 79 PHE A CA 1
ATOM 617 C C . PHE A 1 79 ? 5.969 2.649 -1.021 1.00 92.81 79 PHE A C 1
ATOM 619 O O . PHE A 1 79 ? 6.428 2.632 -2.157 1.00 92.81 79 PHE A O 1
ATOM 626 N N . ILE A 1 80 ? 5.186 1.677 -0.547 1.00 93.25 80 ILE A N 1
ATOM 627 C CA . ILE A 1 80 ? 4.787 0.509 -1.343 1.00 93.25 80 ILE A CA 1
ATOM 628 C C . ILE A 1 80 ? 3.912 0.942 -2.523 1.00 93.25 80 ILE A C 1
ATOM 630 O O . ILE A 1 80 ? 4.103 0.450 -3.629 1.00 93.25 80 ILE A O 1
ATOM 634 N N . ALA A 1 81 ? 3.004 1.901 -2.316 1.00 95.00 81 ALA A N 1
ATOM 635 C CA . ALA A 1 81 ? 2.188 2.458 -3.391 1.00 95.00 81 ALA A CA 1
ATOM 636 C C . ALA A 1 81 ? 3.031 3.134 -4.485 1.00 95.00 81 ALA A C 1
ATOM 638 O O . ALA A 1 81 ? 2.830 2.865 -5.666 1.00 95.00 81 ALA A O 1
ATOM 639 N N . ILE A 1 82 ? 4.014 3.954 -4.096 1.00 94.81 82 ILE A N 1
ATOM 640 C CA . ILE A 1 82 ? 4.956 4.578 -5.037 1.00 94.81 82 ILE A CA 1
ATOM 641 C C . ILE A 1 82 ? 5.757 3.503 -5.778 1.00 94.81 82 ILE A C 1
ATOM 643 O O . ILE A 1 82 ? 5.855 3.553 -7.001 1.00 94.81 82 ILE A O 1
ATOM 647 N N . ALA A 1 83 ? 6.279 2.501 -5.066 1.00 92.50 83 ALA A N 1
ATOM 648 C CA . ALA A 1 83 ? 7.030 1.404 -5.672 1.00 92.50 83 ALA A CA 1
ATOM 649 C C . ALA A 1 83 ? 6.185 0.603 -6.680 1.00 92.50 83 ALA A C 1
ATOM 651 O O . ALA A 1 83 ? 6.667 0.284 -7.763 1.00 92.50 83 ALA A O 1
ATOM 652 N N . ALA A 1 84 ? 4.908 0.348 -6.379 1.00 93.69 84 ALA A N 1
ATOM 653 C CA . ALA A 1 84 ? 3.983 -0.300 -7.309 1.00 93.69 84 ALA A CA 1
ATOM 654 C C . ALA A 1 84 ? 3.734 0.545 -8.574 1.00 93.69 84 ALA A C 1
ATOM 656 O O . ALA A 1 84 ? 3.666 -0.005 -9.674 1.00 93.69 84 ALA A O 1
ATOM 657 N N . GLY A 1 85 ? 3.657 1.873 -8.431 1.00 93.38 85 GLY A N 1
ATOM 658 C CA . GLY A 1 85 ? 3.588 2.809 -9.557 1.00 93.38 85 GLY A CA 1
ATOM 659 C C . GLY A 1 85 ? 4.844 2.780 -10.426 1.00 93.38 85 GLY A C 1
ATOM 660 O O . GLY A 1 85 ? 4.754 2.693 -11.650 1.00 93.38 85 GLY A O 1
ATOM 661 N N . VAL A 1 86 ? 6.016 2.762 -9.788 1.00 93.62 86 VAL A N 1
ATOM 662 C CA . VAL A 1 86 ? 7.321 2.617 -10.452 1.00 93.62 86 VAL A CA 1
ATOM 663 C C . VAL A 1 86 ? 7.413 1.289 -11.219 1.00 93.62 86 VAL A C 1
ATOM 665 O O . VAL A 1 86 ? 7.829 1.241 -12.381 1.00 93.62 86 VAL A O 1
ATOM 668 N N . ALA A 1 87 ? 6.942 0.202 -10.607 1.00 92.12 87 ALA A N 1
ATOM 669 C CA . ALA A 1 87 ? 6.855 -1.108 -11.243 1.00 92.12 87 ALA A CA 1
ATOM 670 C C . ALA A 1 87 ? 5.850 -1.152 -12.407 1.00 92.12 87 ALA A C 1
ATOM 672 O O . ALA A 1 87 ? 5.911 -2.091 -13.191 1.00 92.12 87 ALA A O 1
ATOM 673 N N . SER A 1 88 ? 4.976 -0.146 -12.553 1.00 91.62 88 SER A N 1
ATOM 674 C CA . SER A 1 88 ? 3.850 -0.139 -13.502 1.00 91.62 88 SER A CA 1
ATOM 675 C C . SER A 1 88 ? 2.917 -1.342 -13.324 1.00 91.62 88 SER A C 1
ATOM 677 O O . SER A 1 88 ? 2.435 -1.928 -14.290 1.00 91.62 88 SER A O 1
ATOM 679 N N . MET A 1 89 ? 2.668 -1.715 -12.066 1.00 93.62 89 MET A N 1
ATOM 680 C CA . MET A 1 89 ? 1.746 -2.793 -11.714 1.00 93.62 89 MET A CA 1
ATOM 681 C C . MET A 1 89 ? 0.335 -2.499 -12.237 1.00 93.62 89 MET A C 1
ATOM 683 O O . MET A 1 89 ? -0.120 -1.362 -12.177 1.00 93.62 89 MET A O 1
ATOM 687 N N . ASN A 1 90 ? -0.405 -3.519 -12.681 1.00 94.38 90 ASN A N 1
ATOM 688 C CA . ASN A 1 90 ? -1.787 -3.331 -13.125 1.00 94.38 90 ASN A CA 1
ATOM 689 C C . ASN A 1 90 ? -2.621 -2.564 -12.075 1.00 94.38 90 ASN A C 1
ATOM 691 O O . ASN A 1 90 ? -2.756 -3.002 -10.929 1.00 94.38 90 ASN A O 1
ATOM 695 N N . LEU A 1 91 ? -3.191 -1.424 -12.482 1.00 93.94 91 LEU A N 1
ATOM 696 C CA . LEU A 1 91 ? -3.891 -0.502 -11.584 1.00 93.94 91 LEU A CA 1
ATOM 697 C C . LEU A 1 91 ? -5.094 -1.156 -10.892 1.00 93.94 91 LEU A C 1
ATOM 699 O O . LEU A 1 91 ? -5.362 -0.871 -9.724 1.00 93.94 91 LEU A O 1
ATOM 703 N N . LEU A 1 92 ? -5.808 -2.044 -11.586 1.00 94.19 92 LEU A N 1
ATOM 704 C CA . LEU A 1 92 ? -6.959 -2.747 -11.027 1.00 94.19 92 LEU A CA 1
ATOM 705 C C . LEU A 1 92 ? -6.509 -3.732 -9.944 1.00 94.19 92 LEU A C 1
ATOM 707 O O . LEU A 1 92 ? -7.031 -3.689 -8.829 1.00 94.19 92 LEU A O 1
ATOM 711 N N . THR A 1 93 ? -5.473 -4.529 -10.217 1.00 93.88 93 THR A N 1
ATOM 712 C CA . THR A 1 93 ? -4.865 -5.432 -9.227 1.00 93.88 93 THR A CA 1
ATOM 713 C C . THR A 1 93 ? -4.329 -4.661 -8.019 1.00 93.88 93 THR A C 1
ATOM 715 O O . THR A 1 93 ? -4.591 -5.045 -6.879 1.00 93.88 93 THR A O 1
ATOM 718 N N . PHE A 1 94 ? -3.635 -3.5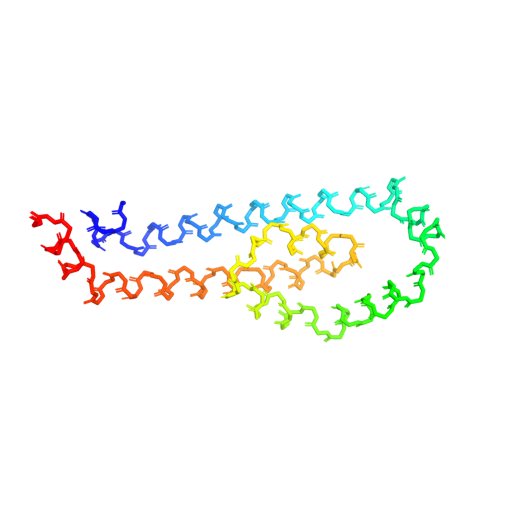40 -8.247 1.00 95.56 94 PHE A N 1
ATOM 719 C CA . PHE A 1 94 ? -3.133 -2.659 -7.189 1.00 95.56 94 PHE A CA 1
ATOM 720 C C . PHE A 1 94 ? -4.267 -2.115 -6.311 1.00 95.56 94 PHE A C 1
ATOM 722 O O . PHE A 1 94 ? -4.174 -2.140 -5.080 1.00 95.56 94 PHE A O 1
ATOM 729 N N . THR A 1 95 ? -5.344 -1.639 -6.936 1.00 95.62 95 THR A N 1
ATOM 730 C CA . THR A 1 95 ? -6.492 -1.048 -6.240 1.00 95.62 95 THR A CA 1
ATOM 731 C C . THR A 1 95 ? -7.195 -2.092 -5.383 1.00 95.62 95 THR A C 1
ATOM 733 O O . THR A 1 95 ? -7.419 -1.854 -4.197 1.00 95.62 95 THR A O 1
ATOM 736 N N . VAL A 1 96 ? -7.481 -3.270 -5.945 1.00 95.44 96 VAL A N 1
ATOM 737 C CA . VAL A 1 96 ? -8.118 -4.378 -5.217 1.00 95.44 96 VAL A CA 1
ATOM 738 C C . VAL A 1 96 ? -7.243 -4.827 -4.046 1.00 95.44 96 VAL A C 1
ATOM 740 O O . VAL A 1 96 ? -7.722 -4.888 -2.913 1.00 95.44 96 VAL A O 1
ATOM 743 N N . ALA A 1 97 ? -5.949 -5.062 -4.282 1.00 94.94 97 ALA A N 1
ATOM 744 C CA . ALA A 1 97 ? -5.014 -5.472 -3.236 1.00 94.94 97 ALA A CA 1
ATOM 745 C C . ALA A 1 97 ? -4.895 -4.423 -2.120 1.00 94.94 97 ALA A C 1
ATOM 747 O O . ALA A 1 97 ? -4.879 -4.766 -0.938 1.00 94.94 97 ALA A O 1
ATOM 748 N N . THR A 1 98 ? -4.870 -3.140 -2.488 1.00 95.06 98 THR A N 1
ATOM 749 C CA . THR A 1 98 ? -4.846 -2.022 -1.541 1.00 95.06 98 THR A CA 1
ATOM 750 C C . THR A 1 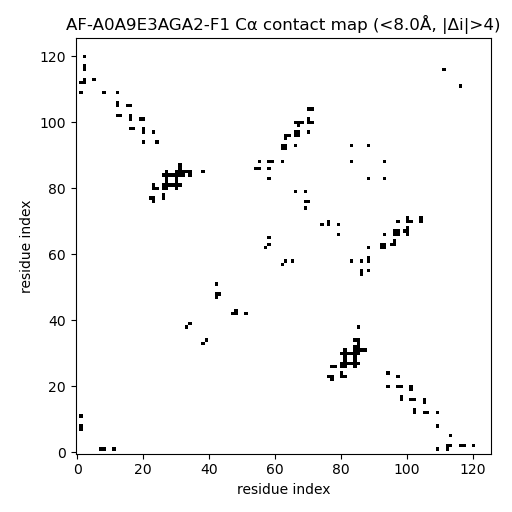98 ? -6.115 -1.983 -0.703 1.00 95.06 98 THR A C 1
ATOM 752 O O . THR A 1 98 ? -6.027 -1.954 0.521 1.00 95.06 98 THR A O 1
ATOM 755 N N . VAL A 1 99 ? -7.296 -2.017 -1.321 1.00 95.31 99 VAL A N 1
ATOM 756 C CA . VAL A 1 99 ? -8.567 -1.966 -0.583 1.00 95.31 99 VAL A CA 1
ATOM 757 C C . VAL A 1 99 ? -8.664 -3.141 0.388 1.00 95.31 99 VAL A C 1
ATOM 759 O O . VAL A 1 99 ? -8.980 -2.928 1.559 1.00 95.31 99 VAL A O 1
ATOM 762 N N . ILE A 1 100 ? -8.316 -4.353 -0.051 1.00 95.19 100 ILE A N 1
ATOM 763 C CA . ILE A 1 100 ? -8.307 -5.549 0.802 1.00 95.19 100 ILE A CA 1
ATOM 764 C C . ILE A 1 100 ? -7.312 -5.381 1.958 1.00 95.19 100 ILE A C 1
ATOM 766 O O . ILE A 1 100 ? -7.700 -5.478 3.124 1.00 95.19 100 ILE A O 1
ATOM 770 N N . GLY A 1 101 ? -6.048 -5.068 1.661 1.00 93.56 101 GLY A N 1
ATOM 771 C CA . GLY A 1 101 ? -4.994 -4.931 2.667 1.00 93.56 101 GLY A CA 1
ATOM 772 C C . GLY A 1 101 ? -5.273 -3.824 3.687 1.00 93.56 101 GLY A C 1
ATOM 773 O O . GLY A 1 101 ? -5.082 -4.019 4.889 1.00 93.56 101 GLY A O 1
ATOM 774 N N . ARG A 1 102 ? -5.790 -2.671 3.244 1.00 93.56 102 ARG A N 1
ATOM 775 C CA . ARG A 1 102 ? -6.149 -1.549 4.128 1.00 93.56 102 ARG A CA 1
ATOM 776 C C . ARG A 1 102 ? -7.378 -1.853 4.970 1.00 93.56 102 ARG A C 1
ATOM 778 O O . ARG A 1 102 ? -7.369 -1.523 6.155 1.00 93.56 102 ARG A O 1
ATOM 785 N N . THR A 1 103 ? -8.388 -2.500 4.394 1.00 93.25 103 THR A N 1
ATOM 786 C CA . THR A 1 103 ? -9.575 -2.938 5.140 1.00 93.25 103 THR A CA 1
ATOM 787 C C . THR A 1 103 ? -9.182 -3.903 6.243 1.00 93.25 103 THR A C 1
ATOM 789 O O . THR A 1 103 ? -9.515 -3.653 7.397 1.00 93.25 103 THR A O 1
ATOM 792 N N . LEU A 1 104 ? -8.408 -4.943 5.923 1.00 92.75 104 LEU A N 1
ATOM 793 C CA . LEU A 1 104 ? -7.943 -5.908 6.917 1.00 92.75 104 LEU A CA 1
ATOM 794 C C . LEU A 1 104 ? -7.109 -5.237 8.011 1.00 92.75 104 LEU A C 1
ATOM 796 O O . LEU A 1 104 ? -7.383 -5.430 9.191 1.00 92.75 104 LEU A O 1
ATOM 800 N N . HIS A 1 105 ? -6.127 -4.412 7.643 1.00 90.81 105 HIS A N 1
ATOM 801 C CA . HIS A 1 105 ? -5.257 -3.760 8.618 1.00 90.81 105 HIS A CA 1
ATOM 802 C C . HIS A 1 105 ? -6.042 -2.873 9.598 1.00 90.81 105 HIS A C 1
ATOM 804 O O . HIS A 1 105 ? -5.882 -2.994 10.813 1.00 90.81 105 HIS A O 1
ATOM 810 N N . PHE A 1 106 ? -6.930 -2.008 9.096 1.00 90.44 106 PHE A N 1
ATOM 811 C CA . PHE A 1 106 ? -7.733 -1.153 9.971 1.00 90.44 106 PHE A CA 1
ATOM 812 C C . PHE A 1 106 ? -8.804 -1.924 10.744 1.00 90.44 106 PHE A C 1
ATOM 814 O O . PHE A 1 106 ? -9.059 -1.578 11.894 1.00 90.44 106 PHE A O 1
ATOM 821 N N . ALA A 1 107 ? -9.389 -2.972 10.163 1.00 89.56 107 ALA A N 1
ATOM 822 C CA . ALA A 1 107 ? -10.331 -3.836 10.865 1.00 89.56 107 ALA A CA 1
ATOM 823 C C . ALA A 1 107 ? -9.658 -4.552 12.042 1.00 89.56 107 ALA A C 1
ATOM 825 O O . ALA A 1 107 ? -10.217 -4.562 13.134 1.00 89.56 107 ALA A O 1
ATOM 826 N N . ILE A 1 108 ? -8.437 -5.073 11.867 1.00 89.94 108 ILE A N 1
ATOM 827 C CA . ILE A 1 108 ? -7.669 -5.685 12.961 1.00 89.94 108 ILE A CA 1
ATOM 828 C C . ILE A 1 108 ? -7.423 -4.668 14.078 1.00 89.94 108 ILE A C 1
ATOM 830 O O . ILE A 1 108 ? -7.687 -4.964 15.241 1.00 89.94 108 ILE A O 1
ATOM 834 N N . ILE A 1 109 ? -6.985 -3.452 13.740 1.00 88.31 109 ILE A N 1
ATOM 835 C CA . ILE A 1 109 ? -6.786 -2.387 14.735 1.00 88.31 109 ILE A CA 1
ATOM 836 C C . ILE A 1 109 ? -8.101 -2.070 15.459 1.00 88.31 109 ILE A C 1
ATOM 838 O O . ILE A 1 109 ? -8.118 -1.954 16.683 1.00 88.31 109 ILE A O 1
ATOM 842 N N . ALA A 1 110 ? -9.206 -1.944 14.723 1.00 86.69 110 ALA A N 1
ATOM 843 C CA . ALA A 1 110 ? -10.514 -1.655 15.295 1.00 86.69 110 ALA A CA 1
ATOM 844 C C . ALA A 1 110 ? -11.001 -2.773 16.231 1.00 86.69 110 ALA A C 1
ATOM 846 O O . ALA A 1 110 ? -11.542 -2.468 17.292 1.00 86.69 110 ALA A O 1
ATOM 847 N N . LEU A 1 111 ? -10.765 -4.043 15.883 1.00 86.31 111 LEU A N 1
ATOM 848 C CA . LEU A 1 111 ? -11.096 -5.204 16.715 1.00 86.31 111 LEU A CA 1
ATOM 849 C C . LEU A 1 111 ? -10.267 -5.236 18.005 1.00 86.31 111 LEU A C 1
ATOM 851 O O . LEU A 1 111 ? -10.837 -5.386 19.082 1.00 86.31 111 LEU A O 1
ATOM 855 N N . ILE A 1 112 ? -8.952 -5.020 17.909 1.00 86.56 112 ILE A N 1
ATOM 856 C CA . ILE A 1 112 ? -8.038 -4.945 19.065 1.00 86.56 112 ILE A CA 1
ATOM 857 C C . ILE A 1 112 ? -8.464 -3.822 20.020 1.00 86.56 112 ILE A C 1
ATOM 859 O O . ILE A 1 112 ? -8.497 -3.993 21.239 1.00 86.56 112 ILE A O 1
ATOM 863 N N . VAL A 1 113 ? -8.810 -2.657 19.471 1.00 85.31 113 VAL A N 1
ATOM 864 C CA . VAL A 1 113 ? -9.285 -1.519 20.265 1.00 85.31 113 VAL A CA 1
ATOM 865 C C . VAL A 1 113 ? -10.665 -1.797 20.866 1.00 85.31 113 VAL A C 1
ATOM 867 O O . VAL A 1 113 ? -10.918 -1.388 21.995 1.00 85.31 113 VAL A O 1
ATOM 870 N N . ALA A 1 114 ? -11.549 -2.505 20.164 1.00 81.56 114 ALA A N 1
ATOM 871 C CA . ALA A 1 114 ? -12.851 -2.884 20.704 1.00 81.56 114 ALA A CA 1
ATOM 872 C C . ALA A 1 114 ? -12.730 -3.882 21.869 1.00 81.56 114 ALA A C 1
ATOM 874 O O . ALA A 1 114 ? -13.482 -3.765 22.834 1.00 81.56 114 ALA A O 1
ATOM 875 N N . SER A 1 115 ? -11.778 -4.822 21.819 1.00 82.75 115 SER A N 1
ATOM 876 C CA . SER A 1 115 ? -11.587 -5.821 22.880 1.00 82.75 115 SER A CA 1
ATOM 877 C C . SER A 1 115 ? -10.828 -5.288 24.097 1.00 82.75 115 SER A C 1
ATOM 879 O O . SER A 1 115 ? -11.183 -5.616 25.227 1.00 82.75 115 SER A O 1
ATOM 881 N N . TRP A 1 116 ? -9.788 -4.471 23.894 1.00 83.12 116 TRP A N 1
ATOM 882 C CA . TRP A 1 116 ? -8.868 -4.059 24.969 1.00 83.12 116 TRP A CA 1
ATOM 883 C C . TRP A 1 116 ? -8.783 -2.545 25.191 1.00 83.12 116 TRP A C 1
ATOM 885 O O . TRP A 1 116 ? -8.069 -2.081 26.081 1.00 83.12 116 TRP A O 1
ATOM 895 N N . GLY A 1 117 ? -9.529 -1.745 24.428 1.00 78.75 117 GLY A N 1
ATOM 896 C CA . GLY A 1 117 ? -9.451 -0.286 24.489 1.00 78.75 117 GLY A CA 1
ATOM 897 C C . GLY A 1 117 ? -9.800 0.301 25.857 1.00 78.75 117 GLY A C 1
ATOM 898 O O . GLY A 1 117 ? -9.126 1.225 26.306 1.00 78.75 117 GLY A O 1
ATOM 899 N N . GLN A 1 118 ? -10.793 -0.256 26.560 1.00 77.94 118 GLN A N 1
ATOM 900 C CA . GLN A 1 118 ? -11.149 0.198 27.913 1.00 77.94 118 GLN A CA 1
ATOM 901 C C . GLN A 1 118 ? -10.047 -0.079 28.942 1.00 77.94 118 GLN A C 1
ATOM 903 O O . GLN A 1 118 ? -9.764 0.776 29.777 1.00 77.94 118 GLN A O 1
ATOM 908 N N . GLN A 1 119 ? -9.402 -1.243 28.864 1.00 80.25 119 GLN A N 1
ATOM 909 C CA . GLN A 1 119 ? -8.313 -1.619 29.771 1.00 80.25 119 GLN A CA 1
ATOM 910 C C . GLN A 1 119 ? -7.098 -0.713 29.553 1.00 80.25 119 GLN A C 1
ATOM 912 O O . GLN A 1 119 ? -6.488 -0.237 30.507 1.00 80.25 119 GLN A O 1
ATOM 917 N N . PHE A 1 120 ? -6.792 -0.406 28.289 1.00 79.38 120 PHE A N 1
ATOM 918 C CA . PHE A 1 120 ? -5.727 0.528 27.943 1.00 7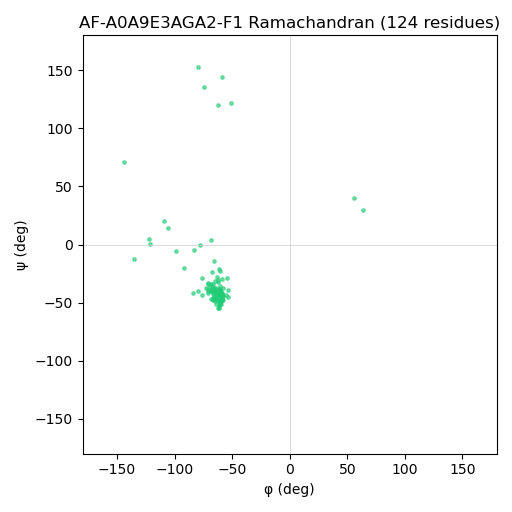9.38 120 PHE A CA 1
ATOM 919 C C . PHE A 1 120 ? -6.005 1.945 28.470 1.00 79.38 120 PHE A C 1
ATOM 921 O O . PHE A 1 120 ? -5.119 2.575 29.042 1.00 79.38 120 PHE A O 1
ATOM 928 N N . LEU A 1 121 ? -7.244 2.435 28.343 1.00 80.00 121 LEU A N 1
ATOM 929 C CA . LEU A 1 121 ? -7.635 3.741 28.885 1.00 80.00 121 LEU A CA 1
ATOM 930 C C . LEU A 1 121 ? -7.483 3.810 30.411 1.00 80.00 121 LEU A C 1
ATOM 932 O O . LEU A 1 121 ? -7.034 4.831 30.924 1.00 80.00 121 LEU A O 1
ATOM 936 N N . GLN A 1 122 ? -7.810 2.733 31.129 1.00 80.06 122 GLN A N 1
ATOM 937 C CA . GLN A 1 122 ? -7.646 2.666 32.586 1.00 80.06 122 GLN A CA 1
ATOM 938 C C . GLN A 1 122 ? -6.176 2.689 33.026 1.00 80.06 122 GLN A C 1
ATOM 940 O O . GLN A 1 122 ? -5.874 3.255 34.072 1.00 80.06 122 GLN A O 1
ATOM 945 N N . LEU A 1 123 ? -5.265 2.104 32.239 1.00 84.12 123 LEU A N 1
ATOM 946 C CA . LEU A 1 123 ? -3.824 2.143 32.514 1.00 84.12 123 LEU A CA 1
ATOM 947 C C . LEU A 1 123 ? -3.217 3.529 32.280 1.00 84.12 123 LEU A C 1
ATOM 949 O O . LEU A 1 123 ? -2.355 3.939 33.043 1.00 84.12 123 LEU A O 1
ATOM 953 N N . VAL A 1 124 ? -3.657 4.239 31.237 1.00 80.69 124 VAL A N 1
ATOM 954 C CA . VAL A 1 124 ? -3.154 5.586 30.905 1.00 80.69 124 VAL A CA 1
ATOM 955 C C . VAL A 1 124 ? -3.718 6.662 31.837 1.00 80.69 124 VAL A C 1
ATOM 957 O O . VAL A 1 124 ? -3.077 7.684 32.051 1.00 80.69 124 VAL A O 1
ATOM 960 N N . ALA A 1 125 ? -4.922 6.459 32.378 1.00 76.81 125 ALA A N 1
ATOM 961 C CA . ALA A 1 125 ? -5.553 7.392 33.314 1.00 76.81 125 ALA A CA 1
ATOM 962 C C . ALA A 1 125 ? -5.007 7.302 34.755 1.00 76.81 125 ALA A C 1
ATOM 964 O O . ALA A 1 125 ? 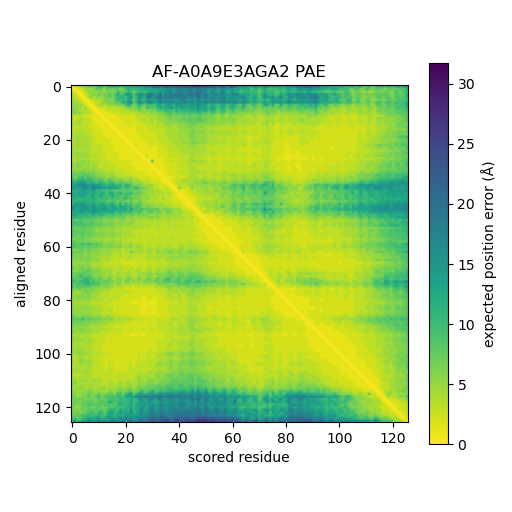-5.502 8.016 35.628 1.00 76.81 125 ALA A O 1
ATOM 965 N N . ARG A 1 126 ? -4.043 6.412 35.008 1.00 56.53 126 ARG A N 1
ATOM 966 C CA . ARG A 1 126 ? -3.389 6.189 36.301 1.00 56.53 126 ARG A CA 1
ATOM 967 C C . ARG A 1 126 ? -2.030 6.874 36.338 1.00 56.53 126 ARG A C 1
ATOM 969 O O . ARG A 1 126 ? -1.693 7.382 37.427 1.00 56.53 126 ARG A O 1
#

Sequence (126 aa):
MLLLRPDRSFSLTAICVVASSTGALVGYGIGHVAWAALGERLVEMYGQADNFLRYRQLVEDWGLWIIIAKSFTPIPFKFIAIAAGVASMNLLTFTVATVIGRTLHFAIIALIVASWGQQFLQLVAR

Secondary structure (DSSP, 8-state):
-TTT-GGGHHHHHHHHHHHHHHHHHHHHHHHHHHIIIIIHHHHHHTT-HHHHHHHHHHHHHHHHHHHHHHTTSSS-HHHHHHHHHHTT--HHHHHHHHHHHHHHHHHHHHHHHHHHHHHHHHHHT-

Mean predicted aligned error: 5.55 Å

Foldseek 3Di:
DCLVCVVCLVVVLVVQLVVVLVLLLVLLVQLQVCLVPCVVVVCVVVVNVVVLVVVLVCCAVCVLVVLLVCLQDPPPSSVNSSVCSNSVRDPVSVSVSSSNSSSVNSVVVSVCCVVCSVVVVVVVVD

Solvent-accessible surface area (backbone atoms only — not comparable to full-atom values): 6643 Å² total; per-residue (Å²): 105,60,82,80,40,61,94,47,38,67,62,53,43,51,51,49,34,52,57,53,42,54,53,28,54,52,25,19,50,52,18,34,54,48,28,76,74,46,38,64,64,49,34,56,74,70,70,38,53,70,62,52,52,52,50,37,51,49,40,71,78,40,35,48,60,52,47,32,58,46,45,72,44,97,59,65,60,52,59,56,24,20,50,40,15,48,57,63,51,58,65,66,53,52,49,54,22,42,48,52,19,43,43,52,44,46,48,53,53,52,50,53,43,70,76,44,33,70,61,53,52,57,63,74,74,104